Protein AF-A0A3B9YHF6-F1 (afdb_monomer_lite)

Radius of gyration: 22.58 Å; chains: 1; bounding box: 50×41×56 Å

Foldseek 3Di:
DDDPFQDFAWDQAPNDIDTDRDPPADNVCRVVVRVVRNVVLVVCCVPVVDDDPVVSVVVSVVVVVVVVVVVVVVVVVVVVVVVVVVVVVVVVVCVVVVVDDD

Secondary structure (DSSP, 8-state):
-------EEEEEETTEEEEEE-TT--TTTHHHHHHHHHHHHHHHHHHH----HHHHHHHHHHHHHHHHHHHHHHHHHHHHHHHHHHHHHHHHHHHHHT----

Structure (mmCIF, N/CA/C/O backbone):
data_AF-A0A3B9YHF6-F1
#
_entry.id   AF-A0A3B9YHF6-F1
#
loop_
_atom_site.group_PDB
_atom_site.id
_atom_site.type_symbol
_atom_site.label_atom_id
_atom_site.label_alt_id
_atom_site.label_comp_id
_atom_site.label_asym_id
_atom_site.label_entity_id
_atom_site.label_seq_id
_atom_site.pdbx_PDB_ins_code
_atom_site.Cartn_x
_atom_site.Cartn_y
_atom_site.Cartn_z
_atom_site.occupancy
_atom_site.B_iso_or_equiv
_atom_site.auth_seq_id
_atom_site.auth_comp_id
_atom_site.auth_asym_id
_atom_site.auth_atom_id
_atom_site.pdbx_PDB_model_num
ATOM 1 N N . MET A 1 1 ? -16.039 26.842 3.338 1.00 38.59 1 MET A N 1
ATOM 2 C CA . MET A 1 1 ? -15.292 25.589 3.113 1.00 38.59 1 MET A CA 1
ATOM 3 C C . MET A 1 1 ? -14.600 25.733 1.773 1.00 38.59 1 MET A C 1
ATOM 5 O O . MET A 1 1 ? -15.279 25.777 0.757 1.00 38.59 1 MET A O 1
ATOM 9 N N . THR A 1 2 ? -13.294 25.977 1.778 1.00 37.50 2 THR A N 1
ATOM 10 C CA . THR A 1 2 ? -12.467 26.029 0.563 1.00 37.50 2 THR A CA 1
ATOM 11 C C . THR A 1 2 ? -12.342 24.608 0.007 1.00 37.50 2 THR A C 1
ATOM 13 O O . THR A 1 2 ? -12.164 23.688 0.808 1.00 37.50 2 THR A O 1
ATOM 16 N N . PRO A 1 3 ? -12.466 24.392 -1.313 1.00 45.09 3 PRO A N 1
ATOM 17 C CA . PRO A 1 3 ? -12.227 23.076 -1.883 1.00 45.09 3 PRO A CA 1
ATOM 18 C C . PRO A 1 3 ? -10.753 22.731 -1.655 1.00 45.09 3 PRO A C 1
ATOM 20 O O . PRO A 1 3 ? -9.875 23.542 -1.951 1.00 45.09 3 PRO A O 1
ATOM 23 N N . ILE A 1 4 ? -10.483 21.555 -1.092 1.00 54.81 4 ILE A N 1
ATOM 24 C CA . ILE A 1 4 ? -9.148 20.961 -1.148 1.00 54.81 4 ILE A CA 1
ATOM 25 C C . ILE A 1 4 ? -8.941 20.679 -2.636 1.00 54.81 4 ILE A C 1
ATOM 27 O O . ILE A 1 4 ? -9.587 19.796 -3.190 1.00 54.81 4 ILE A O 1
ATOM 31 N N . HIS A 1 5 ? -8.177 21.523 -3.326 1.00 52.84 5 HIS A N 1
ATOM 32 C CA . HIS A 1 5 ? -7.798 21.226 -4.698 1.00 52.84 5 HIS A CA 1
ATOM 33 C C . HIS A 1 5 ? -6.873 20.012 -4.649 1.00 52.84 5 HIS A C 1
ATOM 35 O O . HIS A 1 5 ? -5.883 20.032 -3.921 1.00 52.84 5 HIS A O 1
ATOM 41 N N . ALA A 1 6 ? -7.225 18.952 -5.378 1.00 60.69 6 ALA A N 1
ATOM 42 C CA . ALA A 1 6 ? -6.324 17.840 -5.615 1.00 60.69 6 ALA A CA 1
ATOM 43 C C . ALA A 1 6 ? -5.094 18.397 -6.339 1.00 60.69 6 ALA A C 1
ATOM 45 O O . ALA A 1 6 ? -5.164 18.759 -7.518 1.00 60.69 6 ALA A O 1
ATOM 46 N N . ASP A 1 7 ? -3.983 18.543 -5.622 1.00 70.31 7 ASP A N 1
ATOM 47 C CA . ASP A 1 7 ? -2.740 18.976 -6.239 1.00 70.31 7 ASP A CA 1
ATOM 48 C C . ASP A 1 7 ? -2.317 17.914 -7.262 1.00 70.31 7 ASP A C 1
ATOM 50 O O . ASP A 1 7 ? -2.375 16.707 -7.009 1.00 70.31 7 ASP A O 1
ATOM 54 N N . ARG A 1 8 ? -1.901 18.358 -8.452 1.00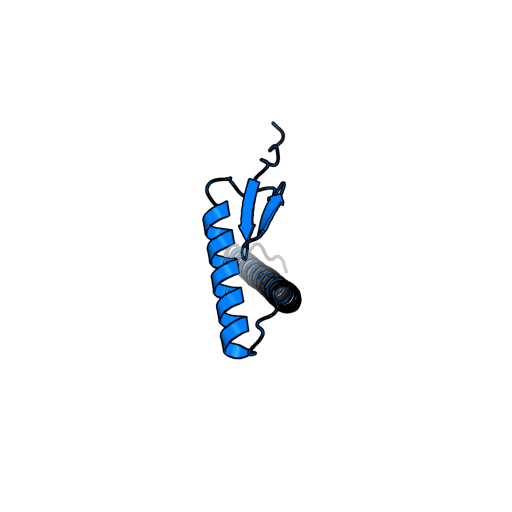 80.94 8 ARG A N 1
ATOM 55 C CA . ARG A 1 8 ? -1.310 17.462 -9.447 1.00 80.94 8 ARG A CA 1
ATOM 56 C C . ARG A 1 8 ? 0.070 17.043 -8.976 1.00 80.94 8 ARG A C 1
ATOM 58 O O . ARG A 1 8 ? 0.993 17.855 -8.934 1.00 80.94 8 ARG A O 1
ATOM 65 N N . ILE A 1 9 ? 0.225 15.760 -8.696 1.00 86.69 9 ILE A N 1
ATOM 66 C CA . ILE A 1 9 ? 1.470 15.165 -8.233 1.00 86.69 9 ILE A CA 1
ATOM 67 C C . ILE A 1 9 ? 2.064 14.361 -9.382 1.00 86.69 9 ILE A C 1
ATOM 69 O O . ILE A 1 9 ? 1.395 13.513 -9.967 1.00 86.69 9 ILE A O 1
ATOM 73 N N . THR A 1 10 ? 3.331 14.611 -9.704 1.00 86.75 10 THR A N 1
ATOM 74 C CA . THR A 1 10 ? 4.084 13.771 -10.643 1.00 86.75 10 THR A CA 1
ATOM 75 C C . THR A 1 10 ? 5.078 12.919 -9.870 1.00 86.75 10 THR A C 1
ATOM 77 O O . THR A 1 10 ? 5.881 13.449 -9.105 1.00 86.75 10 THR A O 1
ATOM 80 N N . VAL A 1 11 ? 5.012 11.605 -10.064 1.00 87.31 11 VAL A N 1
ATOM 81 C CA . VAL A 1 11 ? 5.894 10.613 -9.437 1.00 87.31 11 VAL A CA 1
ATOM 82 C C . VAL A 1 11 ? 6.509 9.707 -10.494 1.00 87.31 11 VAL A C 1
ATOM 84 O O . VAL A 1 11 ? 5.870 9.420 -11.503 1.00 87.31 11 VAL A O 1
ATOM 87 N N . ASN A 1 12 ? 7.725 9.221 -10.248 1.00 87.50 12 ASN A N 1
ATOM 88 C CA . ASN A 1 12 ? 8.337 8.179 -11.067 1.00 87.50 12 ASN A CA 1
ATOM 89 C C . ASN A 1 12 ? 8.163 6.832 -10.368 1.00 87.50 12 ASN A C 1
ATOM 91 O O . ASN A 1 12 ? 8.717 6.630 -9.298 1.00 87.50 12 ASN A O 1
ATOM 95 N N . VAL A 1 13 ? 7.394 5.918 -10.951 1.00 86.38 13 VAL A N 1
ATOM 96 C CA . VAL A 1 13 ? 7.151 4.586 -10.389 1.00 86.38 13 VAL A CA 1
ATOM 97 C C . VAL A 1 13 ? 7.664 3.546 -11.370 1.00 86.38 13 VAL A C 1
ATOM 99 O O . VAL A 1 13 ? 7.194 3.469 -12.507 1.00 86.38 13 VAL A O 1
ATOM 102 N N . LEU A 1 14 ? 8.621 2.720 -10.934 1.00 84.88 14 LEU A N 1
ATOM 103 C CA . LEU A 1 14 ? 9.202 1.647 -11.754 1.00 84.88 14 LEU A CA 1
ATOM 104 C C . LEU A 1 14 ? 9.760 2.157 -13.097 1.00 84.88 14 LEU A C 1
ATOM 106 O O . LEU A 1 14 ? 9.623 1.496 -14.131 1.00 84.88 14 LEU A O 1
ATOM 110 N N . GLY A 1 15 ? 10.372 3.345 -13.082 1.00 84.81 15 GLY A N 1
ATOM 111 C CA . GLY A 1 15 ? 10.949 3.984 -14.264 1.00 84.81 15 GLY A CA 1
ATOM 112 C C . GLY A 1 15 ? 9.924 4.638 -15.193 1.00 84.81 15 GLY A C 1
ATOM 113 O O . GLY A 1 15 ? 10.254 4.925 -16.343 1.00 84.81 15 GLY A O 1
ATOM 114 N N . ARG A 1 16 ? 8.684 4.853 -14.736 1.00 85.81 16 ARG A N 1
ATOM 115 C CA . ARG A 1 16 ? 7.633 5.538 -15.498 1.00 85.81 16 ARG A CA 1
ATOM 116 C C . ARG A 1 16 ? 7.105 6.739 -14.735 1.00 85.81 16 ARG A C 1
ATOM 118 O O . ARG A 1 16 ? 6.685 6.602 -13.590 1.00 85.81 16 ARG A O 1
ATOM 125 N N . ASP A 1 17 ? 7.077 7.885 -15.401 1.00 89.62 17 ASP A N 1
ATOM 126 C CA . ASP A 1 17 ? 6.457 9.085 -14.853 1.00 89.62 17 ASP A CA 1
ATOM 127 C C . ASP A 1 17 ? 4.934 8.976 -14.936 1.00 89.62 17 ASP A C 1
ATOM 129 O O . ASP A 1 17 ? 4.360 8.677 -15.987 1.00 89.62 17 ASP A O 1
ATOM 133 N N . CYS A 1 18 ? 4.287 9.234 -13.808 1.00 86.06 18 CYS A N 1
ATOM 134 C CA . CYS A 1 18 ? 2.846 9.227 -13.638 1.00 86.06 18 CYS A CA 1
ATOM 135 C C . CYS A 1 18 ? 2.434 10.553 -13.004 1.00 86.06 18 CYS A C 1
ATOM 137 O O . CYS A 1 18 ? 2.907 10.896 -11.921 1.00 86.06 18 CYS A O 1
ATOM 139 N N . THR A 1 19 ? 1.529 11.278 -13.656 1.00 89.00 19 THR A N 1
ATOM 140 C CA . THR A 1 19 ? 0.881 12.456 -13.071 1.00 89.00 19 THR A CA 1
ATOM 141 C C . THR A 1 19 ? -0.509 12.067 -12.592 1.00 89.00 19 THR A C 1
ATOM 143 O O . THR A 1 19 ? -1.315 11.563 -13.373 1.00 89.00 19 THR A O 1
ATOM 146 N N . LEU A 1 20 ? -0.777 12.282 -11.309 1.00 85.25 20 LEU A N 1
ATOM 147 C CA . LEU A 1 20 ? -1.999 11.876 -10.627 1.00 85.25 20 LEU A CA 1
ATOM 148 C C . LEU A 1 20 ? -2.552 13.056 -9.824 1.00 85.25 20 LEU A C 1
ATOM 150 O O . LEU A 1 20 ? -1.796 13.855 -9.277 1.00 85.25 20 LEU A O 1
ATOM 154 N N . GLU A 1 21 ? -3.874 13.149 -9.751 1.00 86.75 21 GLU A N 1
ATOM 155 C CA . GLU A 1 21 ? -4.584 14.030 -8.822 1.00 86.75 21 GLU A CA 1
ATOM 156 C C . GLU A 1 21 ? -5.068 13.136 -7.680 1.00 86.75 21 GLU A C 1
ATOM 158 O O . GLU A 1 21 ? -5.885 12.241 -7.907 1.00 86.75 21 GLU A O 1
ATOM 163 N N . ILE A 1 22 ? -4.485 13.296 -6.488 1.00 80.62 22 ILE A N 1
ATOM 164 C CA . ILE A 1 22 ? -4.776 12.432 -5.339 1.00 80.62 22 ILE A CA 1
ATOM 165 C C . ILE A 1 22 ? -5.205 13.291 -4.155 1.00 80.62 22 ILE A C 1
ATOM 167 O O . ILE A 1 22 ? -4.418 14.071 -3.623 1.00 80.62 22 ILE A O 1
ATOM 171 N N . ASP A 1 23 ? -6.450 13.114 -3.721 1.00 82.00 23 ASP A N 1
ATOM 172 C CA . ASP A 1 23 ? -6.976 13.795 -2.544 1.00 82.00 23 ASP A CA 1
ATOM 173 C C . ASP A 1 23 ? -6.304 13.293 -1.261 1.00 82.00 23 ASP A C 1
ATOM 175 O O . ASP A 1 23 ? -6.107 12.093 -1.060 1.00 82.00 23 ASP A O 1
ATOM 179 N N . GLY A 1 24 ? -5.978 14.225 -0.363 1.00 79.12 24 GLY A N 1
ATOM 180 C CA . GLY A 1 24 ? -5.429 13.910 0.959 1.00 79.12 24 GLY A CA 1
ATOM 181 C C . GLY A 1 24 ? -3.956 13.492 0.973 1.00 79.12 24 GLY A C 1
ATOM 182 O O . GLY A 1 24 ? -3.449 13.147 2.038 1.00 79.12 24 GLY A O 1
ATOM 183 N N . ILE A 1 25 ? -3.261 13.548 -0.166 1.00 81.56 25 ILE A N 1
ATOM 184 C CA . ILE A 1 25 ? -1.819 13.302 -0.261 1.00 81.56 25 ILE A CA 1
ATOM 185 C C . ILE A 1 25 ? -1.145 14.604 -0.669 1.00 81.56 25 ILE A C 1
ATOM 187 O O . ILE A 1 25 ? -1.477 15.175 -1.705 1.00 81.56 25 ILE A O 1
ATOM 191 N N . SER A 1 26 ? -0.199 15.088 0.135 1.00 82.69 26 SER A N 1
ATOM 192 C CA . SER A 1 26 ? 0.560 16.275 -0.245 1.00 82.69 26 SER A CA 1
ATOM 193 C C . SER A 1 26 ? 1.674 15.912 -1.237 1.00 82.69 26 SER A C 1
ATOM 195 O O . SER A 1 26 ? 2.184 14.785 -1.220 1.00 82.69 26 SER A O 1
ATOM 197 N N . PRO A 1 27 ? 2.148 16.864 -2.060 1.00 82.00 27 PRO A N 1
ATOM 198 C CA . PRO A 1 27 ? 3.319 16.643 -2.910 1.00 82.00 27 PRO A CA 1
ATOM 199 C C . PRO A 1 27 ? 4.574 16.191 -2.141 1.00 82.00 27 PRO A C 1
ATOM 201 O O . PRO A 1 27 ? 5.435 15.528 -2.716 1.00 82.00 27 PRO A O 1
ATOM 204 N N . LEU A 1 28 ? 4.681 16.522 -0.847 1.00 83.81 28 LEU A N 1
ATOM 205 C CA . LEU A 1 28 ? 5.789 16.108 0.022 1.00 83.81 28 LEU A CA 1
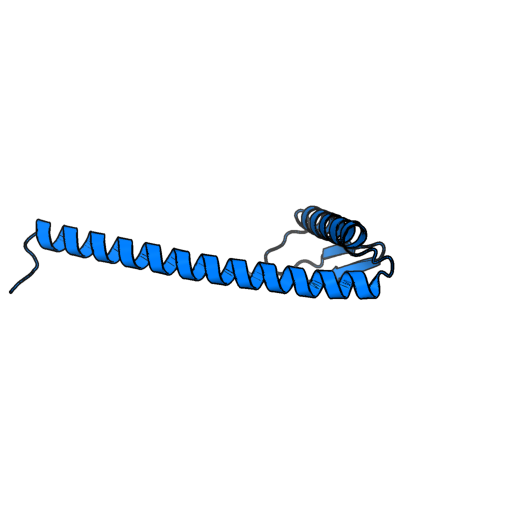ATOM 206 C C . LEU A 1 28 ? 5.702 14.635 0.446 1.00 83.81 28 LEU A C 1
ATOM 208 O O . LEU A 1 28 ? 6.736 14.021 0.699 1.00 83.81 28 LEU A O 1
ATOM 212 N N . ASP A 1 29 ? 4.500 14.057 0.487 1.00 84.25 29 ASP A N 1
ATOM 213 C CA . ASP A 1 29 ? 4.276 12.658 0.878 1.00 84.25 29 ASP A CA 1
ATOM 214 C C . ASP A 1 29 ? 4.459 11.691 -0.306 1.00 84.25 29 ASP A C 1
ATOM 216 O O . ASP A 1 29 ? 4.748 10.502 -0.135 1.00 84.25 29 ASP A O 1
ATOM 220 N N . ALA A 1 30 ? 4.336 12.205 -1.531 1.00 83.25 30 ALA A N 1
ATOM 221 C CA . ALA A 1 30 ? 4.399 11.429 -2.765 1.00 83.25 30 ALA A CA 1
ATOM 222 C C . ALA A 1 30 ? 5.701 10.620 -2.978 1.00 83.25 30 ALA A C 1
ATOM 224 O O . ALA A 1 30 ? 5.618 9.463 -3.416 1.00 83.25 30 ALA A O 1
ATOM 225 N N . PRO A 1 31 ? 6.904 11.132 -2.639 1.00 85.50 31 PRO A N 1
ATOM 226 C CA . PRO A 1 31 ? 8.132 10.339 -2.699 1.00 85.50 31 PRO A CA 1
ATOM 227 C C . PRO A 1 31 ? 8.114 9.141 -1.739 1.00 85.50 31 PRO A C 1
ATOM 229 O O . PRO A 1 31 ? 8.622 8.071 -2.077 1.00 85.50 31 PRO A O 1
ATOM 232 N N . GLY A 1 32 ? 7.494 9.287 -0.562 1.00 86.31 32 GLY A N 1
ATOM 233 C CA . GLY A 1 32 ? 7.348 8.198 0.406 1.00 86.31 32 GLY A CA 1
ATOM 234 C C . GLY A 1 32 ? 6.490 7.057 -0.140 1.00 86.31 32 GLY A C 1
ATOM 235 O O . GLY A 1 32 ? 6.869 5.889 -0.042 1.00 86.31 32 GLY A O 1
ATOM 236 N N . LEU A 1 33 ? 5.380 7.395 -0.800 1.00 84.56 33 LEU A N 1
ATOM 237 C CA . LEU A 1 33 ? 4.507 6.422 -1.469 1.00 84.56 33 LEU A CA 1
ATOM 238 C C . LEU A 1 33 ? 5.214 5.716 -2.625 1.00 84.56 33 LEU A C 1
ATOM 240 O O . LEU A 1 33 ? 5.089 4.504 -2.787 1.00 84.56 33 LEU A O 1
ATOM 244 N N . THR A 1 34 ? 5.996 6.466 -3.397 1.00 88.44 34 THR A N 1
ATOM 245 C CA . THR A 1 34 ? 6.801 5.915 -4.491 1.00 88.44 34 THR A CA 1
ATOM 246 C C . THR A 1 34 ? 7.802 4.887 -3.966 1.00 88.44 34 THR A C 1
ATOM 248 O O . THR A 1 34 ? 7.838 3.759 -4.453 1.00 88.44 34 THR A O 1
ATOM 251 N N . SER A 1 35 ? 8.542 5.232 -2.909 1.00 89.94 35 SER A N 1
ATOM 252 C CA . SER A 1 35 ? 9.498 4.328 -2.256 1.00 89.94 35 SER A CA 1
ATOM 253 C C . SER A 1 35 ? 8.828 3.054 -1.726 1.00 89.94 35 SER A C 1
ATOM 255 O O . SER A 1 35 ? 9.352 1.951 -1.891 1.00 89.94 35 SER A O 1
ATOM 257 N N . LEU A 1 36 ? 7.625 3.175 -1.152 1.00 89.31 36 LEU A N 1
ATOM 258 C CA . LEU A 1 36 ? 6.843 2.025 -0.697 1.00 89.31 36 LEU A CA 1
ATOM 259 C C . LEU A 1 36 ? 6.473 1.089 -1.858 1.00 89.31 36 LEU A C 1
ATOM 261 O O . LEU A 1 36 ? 6.628 -0.129 -1.740 1.00 89.31 36 LEU A O 1
ATOM 265 N N . ILE A 1 37 ? 6.009 1.651 -2.978 1.00 89.88 37 ILE A N 1
ATOM 266 C CA . ILE A 1 37 ? 5.667 0.886 -4.182 1.00 89.88 37 ILE A CA 1
ATOM 267 C C . ILE A 1 37 ? 6.906 0.178 -4.736 1.00 89.88 37 ILE A C 1
ATOM 269 O O . ILE A 1 37 ? 6.835 -1.011 -5.043 1.00 89.88 37 ILE A O 1
ATOM 273 N N . GLU A 1 38 ? 8.040 0.871 -4.838 1.00 91.12 38 GLU A N 1
ATOM 274 C CA . GLU A 1 38 ? 9.284 0.284 -5.345 1.00 91.12 38 GLU A CA 1
ATOM 275 C C . GLU A 1 38 ? 9.793 -0.848 -4.458 1.00 91.12 38 GLU A C 1
ATOM 277 O O . GLU A 1 38 ? 10.160 -1.910 -4.966 1.00 91.12 38 GLU A O 1
ATOM 282 N N . LYS A 1 39 ? 9.748 -0.666 -3.135 1.00 92.69 39 LYS A N 1
ATOM 283 C CA . LYS A 1 39 ? 10.121 -1.712 -2.181 1.00 92.69 39 LYS A CA 1
ATOM 284 C C . LYS A 1 39 ? 9.249 -2.956 -2.353 1.00 92.69 39 LYS A C 1
ATOM 286 O O . LYS A 1 39 ? 9.783 -4.056 -2.478 1.00 92.69 39 LYS A O 1
ATOM 291 N N . LYS A 1 40 ? 7.923 -2.788 -2.408 1.00 91.12 40 LYS A N 1
ATOM 292 C CA . LYS A 1 40 ? 6.995 -3.917 -2.560 1.00 91.12 40 LYS A CA 1
ATOM 293 C C . LYS A 1 40 ? 7.141 -4.591 -3.924 1.00 91.12 40 LYS A C 1
ATOM 295 O O . LYS A 1 40 ? 7.047 -5.809 -4.038 1.00 91.12 40 LYS A O 1
ATOM 300 N N . ALA A 1 41 ? 7.425 -3.812 -4.964 1.00 91.69 41 ALA A N 1
ATOM 301 C CA . ALA A 1 41 ? 7.744 -4.352 -6.274 1.00 91.69 41 ALA A CA 1
ATOM 302 C C . ALA A 1 41 ? 9.014 -5.217 -6.215 1.00 91.69 41 ALA A C 1
ATOM 304 O O . ALA A 1 41 ? 9.010 -6.331 -6.724 1.00 91.69 41 ALA A O 1
ATOM 305 N N . GLU A 1 42 ? 10.080 -4.754 -5.563 1.00 92.62 42 GLU A N 1
ATOM 306 C CA . GLU A 1 42 ? 11.317 -5.526 -5.406 1.00 92.62 42 GLU A CA 1
ATOM 307 C C . GLU A 1 42 ? 11.117 -6.824 -4.607 1.00 92.62 42 GLU A C 1
ATOM 309 O O . GLU A 1 42 ? 11.687 -7.858 -4.95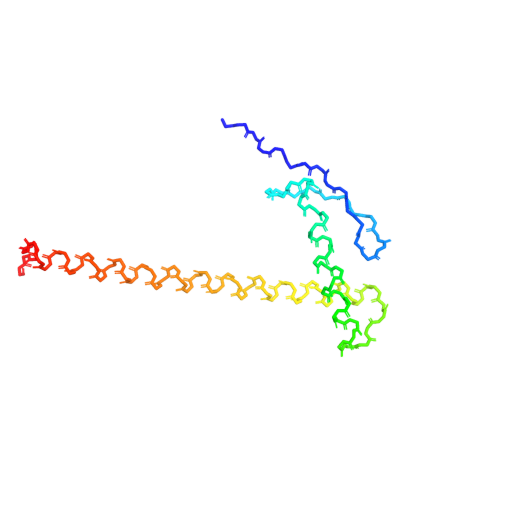7 1.00 92.62 42 GLU A O 1
ATOM 314 N N . GLU A 1 43 ? 10.272 -6.806 -3.575 1.00 93.06 43 GLU A N 1
ATOM 315 C CA . GLU A 1 43 ? 9.872 -8.011 -2.837 1.00 93.06 43 GLU A CA 1
ATOM 316 C C . GLU A 1 43 ? 9.202 -9.035 -3.767 1.00 93.06 43 GLU A C 1
ATOM 318 O O . GLU A 1 43 ? 9.629 -10.188 -3.815 1.00 93.06 43 GLU A O 1
ATOM 323 N N . ILE A 1 44 ? 8.249 -8.599 -4.600 1.00 92.38 44 ILE A N 1
ATOM 324 C CA . ILE A 1 44 ? 7.580 -9.467 -5.583 1.00 92.38 44 ILE A CA 1
ATOM 325 C C . ILE A 1 44 ? 8.580 -10.017 -6.610 1.00 92.38 44 ILE A C 1
ATOM 327 O O . ILE A 1 44 ? 8.515 -11.199 -6.955 1.00 92.38 44 ILE A O 1
ATOM 331 N N . ARG A 1 45 ? 9.524 -9.194 -7.094 1.00 92.19 45 ARG A N 1
ATOM 332 C CA . ARG A 1 45 ? 10.562 -9.662 -8.033 1.00 92.19 45 ARG A CA 1
ATOM 333 C C . ARG A 1 45 ? 11.385 -10.791 -7.422 1.00 92.19 45 ARG A C 1
ATOM 335 O O . ARG A 1 45 ? 11.648 -11.780 -8.100 1.00 92.19 45 ARG A O 1
ATOM 342 N N . LYS A 1 46 ? 11.784 -10.646 -6.156 1.00 93.38 46 LYS A N 1
ATOM 343 C CA . LYS A 1 46 ? 12.596 -11.638 -5.439 1.00 93.38 46 LYS A CA 1
ATOM 344 C C . LYS A 1 46 ? 11.825 -12.914 -5.132 1.00 93.38 46 LYS A C 1
ATOM 346 O O . LYS A 1 46 ? 12.378 -13.996 -5.291 1.00 93.38 46 LYS A O 1
ATOM 351 N N . GLU A 1 47 ? 10.580 -12.790 -4.689 1.00 93.62 47 GLU A N 1
ATOM 352 C CA . GLU A 1 47 ? 9.772 -13.931 -4.254 1.00 93.62 47 GLU A CA 1
ATOM 353 C C . GLU A 1 47 ? 9.247 -14.755 -5.435 1.00 93.62 47 GLU A C 1
ATOM 355 O O . GLU A 1 47 ? 9.289 -15.983 -5.402 1.00 93.62 47 GLU A O 1
ATOM 360 N N . PHE A 1 48 ? 8.804 -14.088 -6.504 1.00 91.38 48 PHE A N 1
ATOM 361 C CA . PHE A 1 48 ? 8.116 -14.738 -7.623 1.00 91.38 48 PHE A CA 1
ATOM 362 C C . PHE A 1 48 ? 8.937 -14.785 -8.919 1.00 91.38 48 PHE A C 1
ATOM 364 O O . PHE A 1 48 ? 8.469 -15.335 -9.914 1.00 91.38 48 PHE A O 1
ATOM 371 N N . GLY A 1 49 ? 10.147 -14.212 -8.943 1.00 90.62 49 GLY A N 1
ATOM 372 C CA . GLY A 1 49 ? 11.012 -14.200 -10.131 1.00 90.62 49 GLY A CA 1
ATOM 373 C C . GLY A 1 49 ? 10.440 -13.398 -11.306 1.00 90.62 49 GLY A C 1
ATOM 374 O O . GLY A 1 49 ? 10.764 -13.660 -12.464 1.00 90.62 49 GLY A O 1
ATOM 375 N N . VAL A 1 50 ? 9.546 -12.444 -11.033 1.00 89.56 50 VAL A N 1
ATOM 376 C CA . VAL A 1 50 ? 8.872 -11.647 -12.065 1.00 89.56 50 VAL A CA 1
ATOM 377 C C . VAL A 1 50 ? 9.748 -10.463 -12.447 1.00 89.56 50 VAL A C 1
ATOM 379 O O . VAL A 1 50 ? 10.015 -9.586 -11.630 1.00 89.56 50 VAL A O 1
ATOM 382 N N . HIS A 1 51 ? 10.184 -10.415 -13.703 1.00 84.38 51 HIS A N 1
ATOM 383 C CA . HIS A 1 51 ? 11.049 -9.344 -14.208 1.00 84.38 51 HIS A CA 1
ATOM 384 C C . HIS A 1 51 ? 10.334 -8.375 -15.152 1.00 84.38 51 HIS A C 1
ATOM 386 O O . HIS A 1 51 ? 10.826 -7.266 -15.370 1.00 84.38 51 HIS A O 1
ATOM 392 N N . ASP A 1 52 ? 9.183 -8.760 -15.705 1.00 90.50 52 ASP A N 1
ATOM 393 C CA . ASP A 1 52 ? 8.428 -7.898 -16.598 1.00 90.50 52 ASP A CA 1
ATOM 394 C C . ASP A 1 52 ? 7.590 -6.881 -15.807 1.00 90.50 52 ASP A C 1
ATOM 396 O O . ASP A 1 52 ? 6.825 -7.209 -14.898 1.00 90.50 52 ASP A O 1
ATOM 400 N N . THR A 1 53 ? 7.729 -5.604 -16.166 1.00 87.44 53 THR A N 1
ATOM 401 C CA . THR A 1 53 ? 7.108 -4.498 -15.4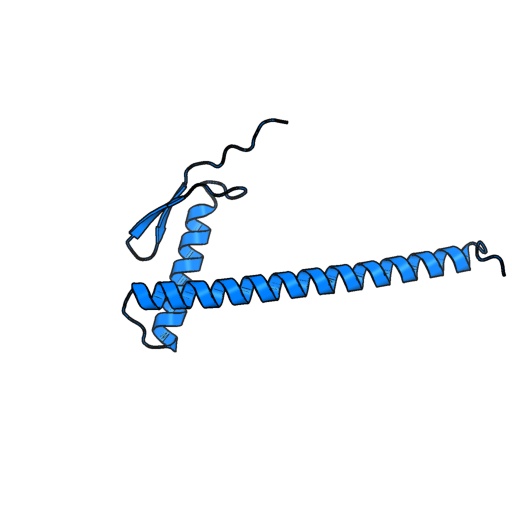24 1.00 87.44 53 THR A CA 1
ATOM 402 C C . THR A 1 53 ? 5.580 -4.577 -15.420 1.00 87.44 53 THR A C 1
ATOM 404 O O . THR A 1 53 ? 4.950 -4.155 -14.455 1.00 87.44 53 THR A O 1
ATOM 407 N N . LEU A 1 54 ? 4.957 -5.111 -16.478 1.00 89.06 54 LEU A N 1
ATOM 408 C CA . LEU A 1 54 ? 3.496 -5.173 -16.572 1.00 89.06 54 LEU A CA 1
ATOM 409 C C . LEU A 1 54 ? 2.902 -6.207 -15.609 1.00 89.06 54 LEU A C 1
ATOM 411 O O . LEU A 1 54 ? 1.950 -5.886 -14.897 1.00 89.06 54 LEU A O 1
ATOM 415 N N . THR A 1 55 ? 3.443 -7.424 -15.568 1.00 90.94 55 THR A N 1
ATOM 416 C CA . THR A 1 55 ? 3.002 -8.453 -14.614 1.00 90.94 55 THR A CA 1
ATOM 417 C C . THR A 1 55 ? 3.321 -8.026 -13.194 1.00 90.94 55 THR A C 1
ATOM 419 O O . THR A 1 55 ? 2.459 -8.155 -12.327 1.00 90.94 55 THR A O 1
ATOM 422 N N . LEU A 1 56 ? 4.483 -7.406 -12.972 1.00 90.94 56 LEU A N 1
ATOM 423 C CA . LEU A 1 56 ? 4.841 -6.843 -11.674 1.00 90.94 56 LEU A CA 1
ATOM 424 C C . LEU A 1 56 ? 3.806 -5.818 -11.187 1.00 90.94 56 LEU A C 1
ATOM 426 O O . LEU A 1 56 ? 3.312 -5.935 -10.069 1.00 90.94 56 LEU A O 1
ATOM 430 N N . MET A 1 57 ? 3.410 -4.862 -12.036 1.00 88.75 57 MET A N 1
ATOM 431 C CA . MET A 1 57 ? 2.363 -3.886 -11.702 1.00 88.75 57 MET A CA 1
ATOM 432 C C . MET A 1 57 ? 1.006 -4.548 -11.432 1.00 88.75 57 MET A C 1
ATOM 434 O O . MET A 1 57 ? 0.303 -4.139 -10.511 1.00 88.75 57 MET A O 1
ATOM 438 N N . ARG A 1 58 ? 0.628 -5.579 -12.202 1.00 91.00 58 ARG A N 1
ATOM 439 C CA . ARG A 1 58 ? -0.630 -6.319 -11.984 1.00 91.00 58 ARG A CA 1
ATOM 440 C C . ARG A 1 58 ? -0.636 -7.045 -10.641 1.00 91.00 58 ARG A C 1
ATOM 442 O O . ARG A 1 58 ? -1.626 -6.969 -9.921 1.00 91.00 58 ARG A O 1
ATOM 449 N N . MET A 1 59 ? 0.459 -7.718 -10.296 1.00 92.44 59 MET A N 1
ATOM 450 C CA . MET A 1 59 ? 0.599 -8.396 -9.005 1.00 92.44 59 MET A CA 1
ATOM 45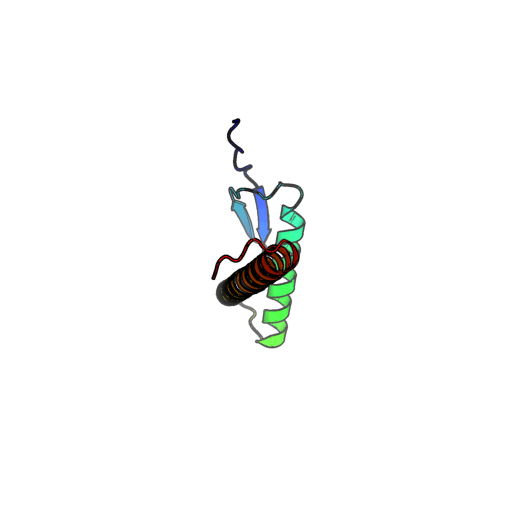1 C C . MET A 1 59 ? 0.596 -7.400 -7.851 1.00 92.44 59 MET A C 1
ATOM 453 O O . MET A 1 59 ? -0.109 -7.605 -6.865 1.00 92.44 59 MET A O 1
ATOM 457 N N . LEU A 1 60 ? 1.323 -6.293 -8.000 1.00 91.19 60 LEU A N 1
ATOM 458 C CA . LEU A 1 60 ? 1.359 -5.223 -7.013 1.00 91.19 60 LEU A CA 1
ATOM 459 C C . LEU A 1 60 ? -0.043 -4.653 -6.756 1.00 91.19 60 LEU A C 1
ATOM 461 O O . LEU A 1 60 ? -0.426 -4.499 -5.600 1.00 91.19 60 LEU A O 1
ATOM 465 N N . LEU A 1 61 ? -0.828 -4.411 -7.812 1.00 90.88 61 LEU A N 1
ATOM 466 C CA . LEU A 1 61 ? -2.209 -3.941 -7.698 1.00 90.88 61 LEU A CA 1
ATOM 467 C C . LEU A 1 61 ? -3.081 -4.917 -6.898 1.00 90.88 61 LEU A C 1
ATOM 469 O O . LEU A 1 61 ? -3.782 -4.492 -5.984 1.00 90.88 61 LEU A O 1
ATOM 473 N N . VAL A 1 62 ? -3.025 -6.214 -7.214 1.00 92.62 62 VAL A N 1
ATOM 474 C CA . VAL A 1 62 ? -3.818 -7.240 -6.514 1.00 92.62 62 VAL A CA 1
ATOM 475 C C . VAL A 1 62 ? -3.424 -7.326 -5.040 1.00 92.62 62 VAL A C 1
ATOM 477 O O . VAL A 1 62 ? -4.295 -7.341 -4.173 1.00 92.62 62 VAL A O 1
ATOM 480 N N . LEU A 1 63 ? -2.124 -7.336 -4.742 1.00 90.44 63 LEU A N 1
ATOM 481 C CA . LEU A 1 63 ? -1.631 -7.424 -3.368 1.00 90.44 63 LEU A CA 1
ATOM 482 C C . LEU A 1 63 ? -1.961 -6.169 -2.555 1.00 90.44 63 LEU A C 1
ATOM 484 O O . LEU A 1 63 ? -2.330 -6.282 -1.394 1.00 90.44 63 LEU A O 1
ATOM 488 N N . LEU A 1 64 ? -1.848 -4.974 -3.140 1.00 90.44 64 LEU A N 1
ATOM 489 C CA . LEU A 1 64 ? -2.247 -3.736 -2.463 1.00 90.44 64 LEU A CA 1
ATOM 490 C C . LEU A 1 64 ? -3.761 -3.676 -2.233 1.00 90.44 64 LEU A C 1
ATOM 492 O O . LEU A 1 64 ? -4.192 -3.264 -1.161 1.00 90.44 64 LEU A O 1
ATOM 496 N N . ALA A 1 65 ? -4.571 -4.130 -3.193 1.00 91.44 65 ALA A N 1
ATOM 497 C CA . ALA A 1 65 ? -6.018 -4.215 -3.013 1.00 91.44 65 ALA A CA 1
ATOM 498 C C . ALA A 1 65 ? -6.398 -5.191 -1.884 1.00 91.44 65 ALA A C 1
ATOM 500 O O . ALA A 1 65 ? -7.278 -4.883 -1.080 1.00 91.44 65 ALA A O 1
ATOM 501 N N . ALA A 1 66 ? -5.708 -6.332 -1.788 1.00 91.06 66 ALA A N 1
ATOM 502 C CA . ALA A 1 66 ? -5.894 -7.285 -0.697 1.00 91.06 66 ALA A CA 1
ATOM 503 C C . ALA A 1 66 ? -5.507 -6.686 0.666 1.00 91.06 66 ALA A C 1
ATOM 505 O O . ALA A 1 66 ? -6.272 -6.817 1.621 1.00 91.06 66 ALA A O 1
ATOM 506 N N . ASP A 1 67 ? -4.376 -5.977 0.753 1.00 89.12 67 ASP A N 1
ATOM 507 C CA . ASP A 1 67 ? -3.948 -5.305 1.988 1.00 89.12 67 ASP A CA 1
ATOM 508 C C . ASP A 1 67 ? -4.962 -4.246 2.436 1.00 89.12 67 ASP A C 1
ATOM 510 O O . ASP A 1 67 ? -5.320 -4.191 3.612 1.00 89.12 67 ASP A O 1
ATOM 514 N N . ILE A 1 68 ? -5.460 -3.426 1.502 1.00 90.25 68 ILE A N 1
ATOM 515 C CA . ILE A 1 68 ? -6.481 -2.406 1.784 1.00 90.25 68 ILE A CA 1
ATOM 516 C C . ILE A 1 68 ? -7.767 -3.067 2.283 1.00 90.25 68 ILE A C 1
ATOM 518 O O . ILE A 1 68 ? -8.346 -2.614 3.268 1.00 90.25 68 ILE A O 1
ATOM 522 N N . HIS A 1 69 ? -8.202 -4.156 1.644 1.00 90.19 69 HIS A N 1
ATOM 523 C CA . HIS A 1 69 ? -9.381 -4.898 2.081 1.00 90.19 69 HIS A CA 1
ATOM 524 C C . HIS A 1 69 ? -9.219 -5.424 3.515 1.00 90.19 69 HIS A C 1
ATOM 526 O O . HIS A 1 69 ? -10.087 -5.187 4.353 1.00 90.19 69 HIS A O 1
ATOM 532 N N . GLN A 1 70 ? -8.075 -6.039 3.831 1.00 91.62 70 GLN A N 1
ATOM 533 C CA . GLN A 1 70 ? -7.779 -6.522 5.184 1.00 91.62 70 GLN A CA 1
ATOM 534 C C . GLN A 1 70 ? -7.676 -5.392 6.215 1.00 91.62 70 GLN A C 1
ATOM 536 O O . GLN A 1 70 ? -8.092 -5.565 7.361 1.00 91.62 70 GLN A O 1
ATOM 541 N N . LEU A 1 71 ? -7.098 -4.247 5.845 1.00 91.00 71 LEU A N 1
ATOM 542 C CA . LEU A 1 71 ? -7.027 -3.071 6.715 1.00 91.00 71 LEU A CA 1
ATOM 543 C C . LEU A 1 71 ? -8.425 -2.535 7.027 1.00 91.00 71 LEU A C 1
ATOM 545 O O . LEU A 1 71 ? -8.719 -2.279 8.194 1.00 91.00 71 LEU A O 1
ATOM 549 N N . ASN A 1 72 ? -9.300 -2.453 6.025 1.00 89.69 72 ASN A N 1
ATOM 550 C CA . ASN A 1 72 ? -10.686 -2.032 6.215 1.00 89.69 72 ASN A CA 1
ATOM 551 C C . ASN A 1 72 ? -11.450 -3.000 7.129 1.00 89.69 72 ASN A C 1
ATOM 553 O O . ASN A 1 72 ? -12.083 -2.552 8.082 1.00 89.69 72 ASN A O 1
ATOM 557 N N . GLU A 1 73 ? -11.328 -4.316 6.925 1.00 91.00 73 GLU A N 1
ATOM 558 C CA . GLU A 1 73 ? -11.955 -5.303 7.818 1.00 91.00 73 GLU A CA 1
ATOM 559 C C . GLU A 1 73 ? -11.443 -5.189 9.261 1.00 91.00 73 GLU A C 1
ATOM 561 O O . GLU A 1 73 ? -12.213 -5.291 10.219 1.00 91.00 73 GLU A O 1
ATOM 566 N N . LYS A 1 74 ? -10.138 -4.958 9.451 1.00 89.06 74 LYS A N 1
ATOM 567 C CA . LYS A 1 74 ? -9.558 -4.745 10.785 1.00 89.06 74 LYS A CA 1
ATOM 568 C C . LYS A 1 74 ? -10.099 -3.479 11.442 1.00 89.06 74 LYS A C 1
ATOM 570 O O . LYS A 1 74 ? -10.408 -3.524 12.630 1.00 89.06 74 LYS A O 1
ATOM 575 N N . MET A 1 75 ? -10.240 -2.385 10.693 1.00 85.50 75 MET A N 1
ATOM 576 C CA . MET A 1 75 ? -10.822 -1.140 11.200 1.00 85.50 75 MET A CA 1
ATOM 577 C C . MET A 1 75 ? -12.295 -1.314 11.579 1.00 85.50 75 MET A C 1
ATOM 579 O O .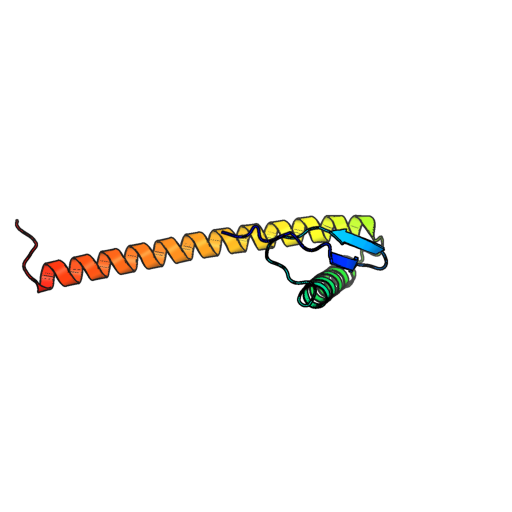 MET A 1 75 ? -12.694 -0.899 12.664 1.00 85.50 75 MET A O 1
ATOM 583 N N . GLU A 1 76 ? -13.096 -1.982 10.747 1.00 85.50 76 GLU A N 1
ATOM 584 C CA . GLU A 1 76 ? -14.495 -2.281 11.076 1.00 85.50 76 GLU A CA 1
ATOM 585 C C . GLU A 1 76 ? -14.614 -3.142 12.336 1.00 85.50 76 GLU A C 1
ATOM 587 O O . GLU A 1 76 ? -15.447 -2.878 13.205 1.00 85.50 76 GLU A O 1
ATOM 592 N N . ASN A 1 77 ? -13.758 -4.156 12.468 1.00 83.00 77 ASN A N 1
ATOM 593 C CA . ASN A 1 77 ? -13.732 -5.000 13.656 1.00 83.00 77 ASN A CA 1
ATOM 594 C C . ASN A 1 77 ? -13.308 -4.224 14.906 1.00 83.00 77 ASN A C 1
ATOM 596 O O . ASN A 1 77 ? -13.896 -4.428 15.966 1.00 83.00 77 ASN A O 1
ATOM 600 N N . PHE A 1 78 ? -12.328 -3.328 14.790 1.00 82.31 78 PHE A N 1
ATOM 601 C CA . PHE A 1 78 ? -11.897 -2.480 15.896 1.00 82.31 78 PHE A CA 1
ATOM 602 C C . PHE A 1 78 ? -13.026 -1.554 16.363 1.00 82.31 78 PHE A C 1
ATOM 604 O O . PHE A 1 78 ? -13.364 -1.566 17.544 1.00 82.31 78 PHE A O 1
ATOM 611 N N . ASN A 1 79 ? -13.703 -0.878 15.431 1.00 80.25 79 ASN A N 1
ATOM 612 C CA . ASN A 1 79 ? -14.848 -0.016 15.738 1.00 80.25 79 ASN A CA 1
ATOM 613 C C . ASN A 1 79 ? -15.971 -0.786 16.452 1.00 80.25 79 ASN A C 1
ATOM 615 O O . ASN A 1 79 ? -16.528 -0.304 17.433 1.00 80.25 79 ASN A O 1
ATOM 619 N N . ARG A 1 80 ? -16.267 -2.021 16.018 1.00 79.00 80 ARG A N 1
ATOM 620 C CA . ARG A 1 80 ? -17.263 -2.884 16.683 1.00 79.00 80 ARG A CA 1
ATOM 621 C C . ARG A 1 80 ? -16.855 -3.285 18.101 1.00 79.00 80 ARG A C 1
ATOM 623 O O . ARG A 1 80 ? -17.720 -3.491 18.951 1.00 79.00 80 ARG A O 1
ATOM 630 N N . ILE A 1 81 ? -15.560 -3.479 18.354 1.00 80.19 81 ILE A N 1
ATOM 631 C CA . ILE A 1 81 ? -15.050 -3.793 19.696 1.00 80.19 81 ILE A CA 1
ATOM 632 C C . ILE A 1 81 ? -15.169 -2.562 20.597 1.00 80.19 81 ILE A C 1
ATOM 634 O O . ILE A 1 81 ? -15.628 -2.690 21.733 1.00 80.19 81 ILE A O 1
ATOM 638 N N . GLU A 1 82 ? -14.808 -1.382 20.094 1.00 80.69 82 GLU A N 1
ATOM 639 C CA . GLU A 1 82 ? -14.945 -0.125 20.833 1.00 80.69 82 GLU A CA 1
ATOM 640 C C . GLU A 1 82 ? -16.407 0.195 21.155 1.00 80.69 82 GLU A C 1
ATOM 642 O O . GLU A 1 82 ? -16.711 0.518 22.301 1.00 80.69 82 GLU A O 1
ATOM 647 N N . GLU A 1 83 ? -17.323 0.014 20.200 1.00 82.56 83 GLU A N 1
ATOM 648 C CA . GLU A 1 83 ? -18.764 0.220 20.398 1.00 82.56 83 GLU A CA 1
ATOM 649 C C . GLU A 1 83 ? -19.310 -0.683 21.514 1.00 82.56 83 GLU A C 1
ATOM 651 O O . GLU A 1 83 ? -19.927 -0.203 22.462 1.00 82.56 83 GLU A O 1
ATOM 656 N N . LYS A 1 84 ? -18.961 -1.977 21.501 1.00 82.50 84 LYS A N 1
ATOM 657 C CA . LYS A 1 84 ? -19.332 -2.905 22.584 1.00 82.50 84 LYS A CA 1
ATOM 658 C C . LYS A 1 84 ? -18.744 -2.517 23.940 1.00 82.50 84 LYS A C 1
ATOM 660 O O . LYS A 1 84 ? -19.382 -2.735 24.974 1.00 82.50 84 LYS A O 1
ATOM 665 N N . SER A 1 85 ? -17.515 -1.999 23.960 1.00 81.81 85 SER A N 1
ATOM 666 C CA . SER A 1 85 ? -16.883 -1.532 25.196 1.00 81.81 85 SER A CA 1
ATOM 667 C C . SER A 1 85 ? -17.592 -0.293 25.737 1.00 81.81 85 SER A C 1
ATOM 669 O O . SER A 1 85 ? -17.832 -0.216 26.942 1.00 81.81 85 SER A O 1
ATOM 671 N N . LEU A 1 86 ? -17.960 0.648 24.866 1.00 85.44 86 LEU A N 1
ATOM 672 C CA . LEU A 1 86 ? -18.727 1.836 25.234 1.00 85.44 86 LEU A CA 1
ATOM 673 C C . LEU A 1 86 ? -20.103 1.455 25.782 1.00 85.44 86 LEU A C 1
ATOM 675 O O . LEU A 1 86 ? -20.451 1.906 26.871 1.00 85.44 86 LEU A O 1
ATOM 679 N N . ASP A 1 87 ? -20.827 0.557 25.115 1.00 85.38 87 ASP A N 1
ATOM 680 C CA . ASP A 1 87 ? -22.113 0.043 25.599 1.00 85.38 87 ASP A CA 1
ATOM 681 C C . ASP A 1 87 ? -21.978 -0.605 26.982 1.00 85.38 87 ASP A C 1
ATOM 683 O O . ASP A 1 87 ? -22.774 -0.352 27.886 1.00 85.38 87 ASP A O 1
ATOM 687 N N . SER A 1 88 ? -20.922 -1.396 27.189 1.00 84.69 88 SER A N 1
ATOM 688 C CA . SER A 1 88 ? -20.657 -2.036 28.483 1.00 84.69 88 SER A CA 1
ATOM 689 C C . SER A 1 88 ? -20.362 -1.010 29.584 1.00 84.69 88 SER A C 1
ATOM 691 O O . SER A 1 88 ? -20.803 -1.178 30.723 1.00 84.69 88 SER A O 1
ATOM 693 N N . MET A 1 89 ? -19.645 0.071 29.259 1.00 84.12 89 MET A N 1
ATOM 694 C CA . MET A 1 89 ? -19.374 1.170 30.190 1.00 84.12 89 MET A CA 1
ATOM 695 C C . MET A 1 89 ? -20.637 1.974 30.511 1.00 84.12 89 MET A C 1
ATOM 697 O O . MET A 1 89 ? -20.836 2.328 31.672 1.00 84.12 89 MET A O 1
ATOM 701 N N . ILE A 1 90 ? -21.502 2.222 29.523 1.00 85.94 90 ILE A N 1
ATOM 702 C CA . ILE A 1 90 ? -22.804 2.878 29.721 1.00 85.94 90 ILE A CA 1
ATOM 703 C C . ILE A 1 90 ? -23.668 2.038 30.663 1.00 85.94 90 ILE A C 1
ATOM 705 O O . ILE A 1 90 ? -24.145 2.554 31.670 1.00 85.94 90 ILE A O 1
ATOM 709 N N . VAL A 1 91 ? -23.783 0.729 30.418 1.00 87.31 91 VAL A N 1
ATOM 710 C CA . VAL A 1 91 ? -24.540 -0.186 31.290 1.00 87.31 91 VAL A CA 1
ATOM 711 C C . VAL A 1 91 ? -23.979 -0.197 32.715 1.00 87.31 91 VAL A C 1
ATOM 713 O O . VAL A 1 91 ? -24.745 -0.161 33.681 1.00 87.31 91 VAL A O 1
ATOM 716 N N . ALA A 1 92 ? -22.652 -0.221 32.873 1.00 84.69 92 ALA A N 1
ATOM 717 C CA . ALA A 1 92 ? -22.019 -0.171 34.189 1.00 84.69 92 ALA A CA 1
ATOM 718 C C . ALA A 1 92 ? -22.308 1.153 34.921 1.00 84.69 92 ALA A C 1
ATOM 720 O O . ALA A 1 92 ? -22.584 1.138 36.123 1.00 84.69 92 ALA A O 1
ATOM 721 N N . LEU A 1 93 ? -22.291 2.281 34.203 1.00 85.00 93 LEU A N 1
ATOM 722 C CA . LEU A 1 93 ? -22.635 3.597 34.744 1.00 85.00 93 LEU A CA 1
ATOM 723 C C . LEU A 1 93 ? -24.114 3.685 35.131 1.00 85.00 93 LEU A C 1
ATOM 725 O O . LEU A 1 93 ? -24.405 4.122 36.240 1.00 85.00 93 LEU A O 1
ATOM 729 N N . ASP A 1 94 ? -25.036 3.218 34.291 1.00 85.56 94 ASP A N 1
ATOM 730 C CA . ASP A 1 94 ? -26.473 3.211 34.598 1.00 85.56 94 ASP A CA 1
ATOM 731 C C . ASP A 1 94 ? -26.808 2.316 35.797 1.00 85.56 94 ASP A C 1
ATOM 733 O O . ASP A 1 94 ? -27.643 2.656 36.641 1.00 85.56 94 ASP A O 1
ATOM 737 N N . THR A 1 95 ? -26.108 1.187 35.920 1.00 84.00 95 THR A N 1
ATOM 738 C CA . THR A 1 95 ? -26.226 0.300 37.083 1.00 84.00 95 THR A CA 1
ATOM 739 C C . THR A 1 95 ? -25.722 0.995 38.350 1.00 84.00 95 THR A C 1
ATOM 741 O O . THR A 1 95 ? -26.381 0.945 39.388 1.00 84.00 95 THR A O 1
ATOM 744 N N . ALA A 1 96 ? -24.579 1.684 38.277 1.00 81.00 96 ALA A N 1
ATOM 745 C CA . ALA A 1 96 ? -23.994 2.398 39.412 1.00 81.00 96 ALA A CA 1
ATOM 746 C C . ALA A 1 96 ? -24.806 3.639 39.824 1.00 81.00 96 ALA A C 1
ATOM 748 O O . ALA A 1 96 ? -24.864 3.974 41.007 1.00 81.00 96 ALA A O 1
ATOM 749 N N . LEU A 1 97 ? -25.444 4.310 38.862 1.00 85.25 97 LEU A N 1
ATOM 750 C CA . LEU A 1 97 ? -26.291 5.485 39.081 1.00 85.25 97 LEU A CA 1
ATOM 751 C C . LEU A 1 97 ? -27.732 5.120 39.474 1.00 85.25 97 LEU A C 1
ATOM 753 O O . LEU A 1 97 ? -28.510 6.009 39.820 1.00 85.25 97 LEU A O 1
ATOM 757 N N . GLY A 1 98 ? -28.094 3.832 39.453 1.00 72.75 98 GLY A N 1
ATOM 758 C CA . GLY A 1 98 ? -29.431 3.355 39.816 1.00 72.75 98 GLY A CA 1
ATOM 759 C C . GLY A 1 98 ? -30.531 3.810 38.850 1.00 72.75 98 GLY A C 1
ATOM 760 O O . GLY A 1 98 ? -31.699 3.867 39.233 1.00 72.75 98 GLY A O 1
ATOM 761 N N . THR A 1 99 ? -30.175 4.165 37.613 1.00 64.94 99 THR A N 1
ATOM 762 C CA . THR A 1 99 ? -31.095 4.661 36.575 1.00 64.94 99 THR A CA 1
ATOM 763 C C . THR A 1 99 ? -31.806 3.540 35.816 1.00 64.94 99 THR A C 1
ATOM 765 O O . THR A 1 99 ? -32.799 3.810 35.136 1.00 64.94 99 THR A O 1
ATOM 768 N N . GLN A 1 100 ? -31.387 2.279 35.978 1.00 55.09 100 GLN A N 1
ATOM 769 C CA . GLN A 1 100 ? -32.163 1.122 35.523 1.00 55.09 100 GLN A CA 1
ATOM 770 C C . GLN A 1 100 ? -33.435 0.968 36.374 1.00 55.09 100 GLN A C 1
ATOM 772 O O . GLN A 1 100 ? -33.420 0.387 37.459 1.00 55.09 100 GLN A O 1
ATOM 777 N N . LYS A 1 101 ? -34.559 1.504 35.882 1.00 54.12 101 LYS A N 1
ATOM 778 C CA . LYS A 1 101 ? -35.886 1.100 36.367 1.00 54.12 101 LYS A CA 1
ATOM 779 C C . LYS A 1 101 ? -36.150 -0.366 35.978 1.00 54.12 101 LYS A C 1
ATOM 781 O O . LYS A 1 101 ? -35.709 -0.764 34.900 1.00 54.12 101 LYS A O 1
ATOM 786 N N . PRO A 1 102 ? -36.847 -1.134 36.839 1.00 55.06 102 PRO A N 1
ATOM 787 C CA . PRO A 1 102 ? -37.193 -2.532 36.582 1.00 55.06 102 PRO A CA 1
ATOM 788 C C . PRO A 1 102 ? -38.060 -2.710 35.333 1.00 55.06 102 PRO A C 1
ATOM 790 O O . PRO A 1 102 ? -38.796 -1.756 34.980 1.00 55.06 102 PRO A O 1
#

pLDDT: mean 83.39, std 11.53, range [37.5, 93.62]

Sequence (102 aa):
MTPIHADRITVNVLGRDCTLEIDGISPLDAPGLTSLIEKKAEEIRKEFGVHDTLTLMRMLLVLLAADIHQLNEKMENFNRIEEKSLDSMIVALDTALGTQKP